Protein AF-A0A949AJD0-F1 (afdb_monomer_lite)

Sequence (128 aa):
EKSLKNEIAAFRAKRAHKKPEDYVKDESFRDYSLQDAINKAARKENLLEAEKDIDHIRWQVLEDLAVGHYFDIDFLYIYGLQLKIVERYSKIASSRGAEVFNIYKENAAVLAGDEDYGKEKKLLQRQN

Structure (mmCIF, N/CA/C/O backbone):
data_AF-A0A949AJD0-F1
#
_entry.id   AF-A0A949AJD0-F1
#
loop_
_atom_site.group_PDB
_atom_site.id
_atom_site.type_symbol
_atom_site.label_atom_id
_atom_site.label_alt_id
_atom_site.label_comp_id
_atom_site.label_asym_id
_atom_site.label_entity_id
_atom_site.label_seq_id
_atom_site.pdbx_PDB_ins_code
_atom_site.Cartn_x
_atom_site.Cartn_y
_atom_site.Cartn_z
_atom_site.occupancy
_atom_site.B_iso_or_equiv
_atom_site.auth_seq_id
_atom_site.auth_comp_id
_atom_site.auth_asym_id
_atom_site.auth_atom_id
_atom_site.pdbx_PDB_model_num
ATOM 1 N N . GLU A 1 1 ? 5.151 7.411 -7.416 1.00 58.12 1 GLU A N 1
ATOM 2 C CA . GLU A 1 1 ? 4.868 7.477 -5.954 1.00 58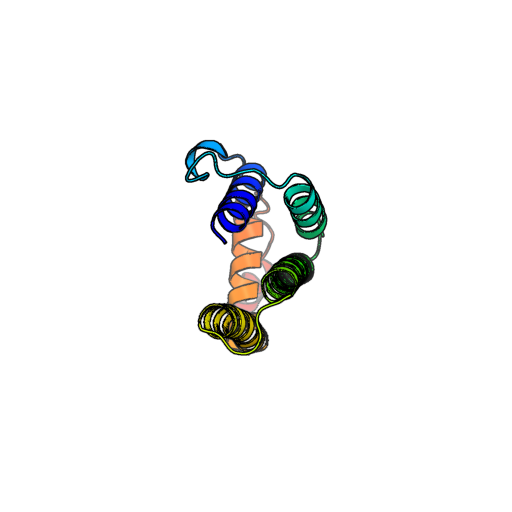.12 1 GLU A CA 1
ATOM 3 C C . GLU A 1 1 ? 4.112 8.739 -5.482 1.00 58.12 1 GL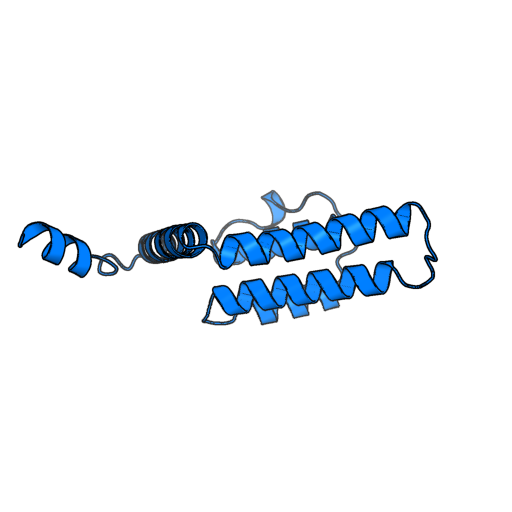U A C 1
ATOM 5 O O . GLU A 1 1 ? 3.231 8.615 -4.637 1.00 58.12 1 GLU A O 1
ATOM 10 N N . LYS A 1 2 ? 4.413 9.952 -5.985 1.00 65.00 2 LYS A N 1
ATOM 11 C CA . LYS A 1 2 ? 3.745 11.202 -5.541 1.00 65.00 2 LYS A CA 1
ATOM 12 C C . LYS A 1 2 ? 2.232 11.237 -5.821 1.00 65.00 2 LYS A C 1
ATOM 14 O O . LYS A 1 2 ? 1.476 11.567 -4.913 1.00 65.00 2 LYS A O 1
ATOM 19 N N . SER A 1 3 ? 1.805 10.811 -7.015 1.00 67.94 3 SER A N 1
ATOM 20 C CA . SER A 1 3 ? 0.383 10.753 -7.406 1.00 67.94 3 SER A CA 1
ATOM 21 C C . SER A 1 3 ? -0.446 9.898 -6.431 1.00 67.94 3 SER A C 1
ATOM 23 O O . SER A 1 3 ? -1.394 10.387 -5.827 1.00 67.94 3 SER A O 1
ATOM 25 N N . LEU A 1 4 ? 0.009 8.681 -6.107 1.00 66.06 4 LEU A N 1
ATOM 26 C CA . LEU A 1 4 ? -0.655 7.806 -5.131 1.00 66.06 4 LEU A CA 1
ATOM 27 C C . LEU A 1 4 ? -0.790 8.433 -3.730 1.00 66.06 4 LEU A C 1
ATOM 29 O O . LEU A 1 4 ? -1.818 8.288 -3.069 1.00 66.06 4 LEU A O 1
ATOM 33 N N . LYS A 1 5 ? 0.250 9.130 -3.253 1.00 74.06 5 LYS A N 1
ATOM 34 C CA . LYS A 1 5 ? 0.216 9.806 -1.944 1.00 74.06 5 LYS A CA 1
ATOM 35 C C . LYS A 1 5 ? -0.813 10.934 -1.926 1.00 74.06 5 LYS A C 1
ATOM 37 O O . LYS A 1 5 ? -1.542 11.056 -0.942 1.00 74.06 5 LYS A O 1
ATOM 42 N N . ASN A 1 6 ? -0.893 11.704 -3.008 1.00 78.19 6 ASN A N 1
ATOM 43 C CA . ASN A 1 6 ? -1.889 12.759 -3.167 1.00 78.19 6 ASN A CA 1
ATOM 44 C C . ASN A 1 6 ? -3.309 12.186 -3.195 1.00 78.19 6 ASN A C 1
ATOM 46 O O . ASN A 1 6 ? -4.189 12.739 -2.544 1.00 78.19 6 ASN A O 1
ATOM 50 N N . GLU A 1 7 ? -3.523 11.050 -3.861 1.00 73.06 7 GLU A N 1
ATOM 51 C CA . GLU A 1 7 ? -4.848 10.427 -3.926 1.00 73.06 7 GLU A CA 1
ATOM 52 C C . GLU A 1 7 ? -5.338 9.907 -2.579 1.00 73.06 7 GLU A C 1
ATOM 54 O O . GLU A 1 7 ? -6.469 10.171 -2.163 1.00 73.06 7 GLU A O 1
ATOM 59 N N . ILE A 1 8 ? -4.459 9.237 -1.835 1.00 76.25 8 ILE A N 1
ATOM 60 C CA . ILE A 1 8 ? -4.778 8.772 -0.483 1.00 76.25 8 ILE A CA 1
ATOM 61 C C . ILE A 1 8 ? -5.062 9.963 0.442 1.00 76.25 8 ILE A C 1
ATOM 63 O O . ILE A 1 8 ? -5.988 9.909 1.255 1.00 76.25 8 ILE A O 1
ATOM 67 N N . ALA A 1 9 ? -4.290 11.047 0.324 1.00 79.50 9 ALA A N 1
ATOM 68 C CA . ALA A 1 9 ? -4.506 12.262 1.102 1.00 79.50 9 ALA A CA 1
ATOM 69 C C . ALA A 1 9 ? -5.844 12.936 0.753 1.00 79.50 9 ALA A C 1
ATOM 71 O O . ALA A 1 9 ? -6.615 13.259 1.658 1.00 79.50 9 ALA A O 1
ATOM 72 N N . ALA A 1 10 ? -6.163 13.069 -0.537 1.00 77.00 10 ALA A N 1
ATOM 73 C CA . ALA A 1 10 ? -7.416 13.643 -1.015 1.00 77.00 10 ALA A CA 1
ATOM 74 C C . ALA A 1 10 ? -8.632 12.828 -0.554 1.00 77.00 10 ALA A C 1
ATOM 76 O O . ALA A 1 10 ? -9.624 13.400 -0.095 1.00 77.00 10 ALA A O 1
ATOM 77 N N . PHE A 1 11 ? -8.556 11.495 -0.612 1.00 73.94 11 PHE A N 1
ATOM 78 C CA . PHE A 1 11 ? -9.619 10.624 -0.115 1.00 73.94 11 PHE A CA 1
ATOM 79 C C . PHE A 1 11 ? -9.843 10.789 1.393 1.00 73.94 11 PHE A C 1
ATOM 81 O O . PHE A 1 11 ? -10.974 10.967 1.852 1.00 73.94 11 PHE A O 1
ATOM 88 N N . ARG A 1 12 ? -8.760 10.777 2.178 1.00 77.69 12 ARG A N 1
ATOM 89 C CA . ARG A 1 12 ? -8.829 10.944 3.637 1.00 77.69 12 ARG A CA 1
ATOM 90 C C . ARG A 1 12 ? -9.367 12.321 4.028 1.00 77.69 12 ARG A C 1
ATOM 92 O O . ARG A 1 12 ? -10.149 12.409 4.971 1.00 77.69 12 ARG A O 1
ATOM 99 N N . ALA A 1 13 ? -9.012 13.370 3.285 1.00 76.88 13 ALA A N 1
ATOM 100 C CA . ALA A 1 13 ? -9.553 14.712 3.478 1.00 76.88 13 ALA A CA 1
ATOM 101 C C . ALA A 1 13 ? -11.067 14.758 3.209 1.00 76.88 13 ALA A C 1
ATOM 103 O O . ALA A 1 13 ? -11.810 15.233 4.067 1.00 76.88 13 ALA A O 1
ATOM 104 N N . LYS A 1 14 ? -11.539 14.170 2.095 1.00 73.81 14 LYS A N 1
ATOM 105 C CA . LYS A 1 14 ? -12.979 14.063 1.783 1.00 73.81 14 LYS A CA 1
ATOM 106 C C . LYS A 1 14 ? -13.758 13.358 2.892 1.00 73.81 14 LYS A C 1
ATOM 108 O O . LYS A 1 14 ? -14.801 13.849 3.311 1.00 73.81 14 LYS A O 1
ATOM 113 N N . ARG A 1 15 ? -13.234 12.237 3.398 1.00 69.62 15 ARG A N 1
ATOM 114 C CA . ARG A 1 15 ? -13.852 11.469 4.492 1.00 69.62 15 ARG A CA 1
ATOM 115 C C . ARG A 1 15 ? -13.886 12.239 5.818 1.00 69.62 15 ARG A C 1
ATOM 117 O O . ARG A 1 15 ? -14.771 12.006 6.626 1.00 69.62 15 ARG A O 1
ATOM 124 N N . ALA A 1 16 ? -12.945 13.154 6.034 1.00 73.81 16 ALA A N 1
ATOM 125 C CA . ALA A 1 16 ? -12.878 13.998 7.224 1.00 73.81 16 ALA A CA 1
ATOM 126 C C . ALA A 1 16 ? -13.603 15.352 7.068 1.00 73.81 16 ALA A C 1
ATOM 128 O O . ALA A 1 16 ? -13.391 16.235 7.895 1.00 73.81 16 ALA A O 1
ATOM 129 N N . HIS A 1 17 ? -14.394 15.549 6.002 1.00 68.88 17 HIS A N 1
ATOM 130 C CA . HIS A 1 17 ? -15.018 16.834 5.643 1.00 68.88 17 HIS A CA 1
ATOM 131 C C . HIS A 1 17 ? -14.023 18.006 5.515 1.00 68.88 17 HIS A C 1
ATOM 133 O O . HIS A 1 17 ? -14.374 19.167 5.717 1.00 68.88 17 HIS A O 1
ATOM 139 N N . LYS A 1 18 ? -12.767 17.712 5.164 1.00 73.69 18 LYS A N 1
ATOM 140 C CA . LYS A 1 18 ? -11.715 18.705 4.916 1.00 73.69 18 LYS A CA 1
ATOM 141 C C . LYS A 1 18 ? -11.539 18.930 3.416 1.00 73.69 18 LYS A C 1
ATOM 143 O O . LYS A 1 18 ? -11.759 18.020 2.614 1.00 73.69 18 LYS A O 1
ATOM 148 N N . LYS A 1 19 ? -11.129 20.142 3.030 1.00 73.69 19 LYS A N 1
ATOM 149 C CA . LYS A 1 19 ? -10.904 20.505 1.625 1.00 73.69 19 LYS A CA 1
ATOM 150 C C . LYS A 1 19 ? -9.734 19.690 1.050 1.00 73.69 19 LYS A C 1
ATOM 152 O O . LYS A 1 19 ? -8.643 19.743 1.610 1.00 73.69 19 LYS A O 1
ATOM 157 N N . PRO A 1 20 ? -9.925 18.925 -0.040 1.00 64.25 20 PRO A N 1
ATOM 158 C CA . PRO A 1 20 ? -8.867 18.076 -0.603 1.00 64.25 20 PRO A CA 1
ATOM 159 C C . PRO A 1 20 ? -7.709 18.865 -1.223 1.00 64.25 20 PRO A C 1
ATOM 161 O O . PRO A 1 20 ? -6.582 18.379 -1.248 1.00 64.25 20 PRO A O 1
ATOM 164 N N . GLU A 1 21 ? -7.995 20.073 -1.704 1.00 66.56 21 GLU A N 1
ATOM 165 C CA . GLU A 1 21 ? -7.056 20.971 -2.388 1.00 66.56 21 GLU A CA 1
ATOM 166 C C . GLU A 1 21 ? -5.873 21.368 -1.495 1.00 66.56 21 GLU A C 1
ATOM 168 O O . GLU A 1 21 ? -4.748 21.454 -1.975 1.00 66.56 21 GLU A O 1
ATOM 173 N N . ASP A 1 22 ? -6.092 21.473 -0.181 1.00 68.56 22 ASP A N 1
ATOM 174 C CA . ASP A 1 22 ? -5.055 21.831 0.796 1.00 68.56 22 ASP A CA 1
ATOM 175 C C . ASP A 1 22 ? -3.999 20.721 0.993 1.00 68.56 22 ASP A C 1
ATOM 177 O O . ASP A 1 22 ? -2.943 20.949 1.586 1.00 68.56 22 ASP A O 1
ATOM 181 N N . TYR A 1 23 ? -4.277 19.498 0.520 1.00 65.69 23 TYR A N 1
ATOM 182 C CA . TYR A 1 23 ? -3.457 18.307 0.774 1.00 65.69 23 TYR A CA 1
ATOM 183 C C . TYR A 1 23 ? -2.881 17.658 -0.491 1.00 65.69 23 TYR A C 1
ATOM 185 O O . TYR A 1 23 ? -2.054 16.748 -0.382 1.00 65.69 23 TYR A O 1
ATOM 193 N N . VAL A 1 24 ? -3.281 18.112 -1.680 1.00 65.38 24 VAL A N 1
ATOM 194 C CA . VAL A 1 24 ? -2.727 17.644 -2.955 1.00 65.38 24 VAL A CA 1
ATOM 195 C C . VAL A 1 24 ? -1.490 18.477 -3.282 1.00 65.38 24 VAL A C 1
ATOM 197 O O . VAL A 1 24 ? -1.581 19.669 -3.556 1.00 65.38 24 VAL A O 1
ATOM 200 N N . LYS A 1 25 ? -0.308 17.853 -3.252 1.00 59.47 25 LYS A N 1
ATOM 201 C CA . LYS A 1 25 ? 0.934 18.501 -3.687 1.00 59.47 25 LYS A CA 1
ATOM 202 C C . LYS A 1 25 ? 1.123 18.262 -5.185 1.00 59.47 25 LYS A C 1
ATOM 204 O O . LYS A 1 25 ? 1.690 17.230 -5.541 1.00 59.47 25 LYS A O 1
ATOM 209 N N . ASP A 1 26 ? 0.699 19.227 -6.003 1.00 53.75 26 ASP A N 1
ATOM 210 C CA . ASP A 1 26 ? 0.999 19.373 -7.445 1.00 53.75 26 ASP A CA 1
ATOM 211 C C . ASP A 1 26 ? 0.028 18.690 -8.441 1.00 53.75 26 ASP A C 1
ATOM 213 O O . ASP A 1 26 ? -0.545 17.637 -8.145 1.00 53.75 26 ASP A O 1
ATOM 217 N N . GLU A 1 27 ? -0.122 19.277 -9.641 1.00 52.03 27 GLU A N 1
ATOM 218 C CA . GLU A 1 27 ? -0.959 18.818 -10.779 1.00 52.03 27 GLU A CA 1
ATOM 219 C C . GLU A 1 27 ? -0.370 17.575 -11.481 1.00 52.03 27 GLU A C 1
ATOM 221 O O . GLU A 1 27 ? -0.373 17.441 -12.705 1.00 52.03 27 GLU A O 1
ATOM 226 N N . SER A 1 28 ? 0.181 16.623 -10.725 1.00 53.16 28 SER A N 1
ATOM 227 C CA . SER A 1 28 ? 0.662 15.387 -11.338 1.00 53.16 28 SER A CA 1
ATOM 228 C C . SER A 1 28 ? -0.528 14.597 -11.883 1.00 53.16 28 SER A C 1
ATOM 230 O O . SER A 1 28 ? -1.508 14.417 -11.158 1.00 53.16 28 SER A O 1
ATOM 232 N N . PHE A 1 29 ? -0.399 14.100 -13.116 1.00 49.62 29 PHE A N 1
ATOM 233 C CA . PHE A 1 29 ? -1.309 13.173 -13.794 1.00 49.62 29 PHE A CA 1
ATOM 234 C C . PHE A 1 29 ? -2.096 12.298 -12.801 1.00 49.62 29 PHE A C 1
ATOM 236 O O . PHE A 1 29 ? -1.536 11.434 -12.111 1.00 49.62 29 PHE A O 1
ATOM 243 N N . ARG A 1 30 ? -3.397 12.589 -12.683 1.00 55.62 30 ARG A N 1
ATOM 244 C CA . ARG A 1 30 ? -4.324 11.794 -11.883 1.00 55.62 30 ARG A CA 1
ATOM 245 C C . ARG A 1 30 ? -4.664 10.542 -12.663 1.00 55.62 30 ARG A C 1
ATOM 247 O O . ARG A 1 30 ? -5.374 10.602 -13.663 1.00 55.62 30 ARG A O 1
ATOM 254 N N . ASP A 1 31 ? -4.160 9.416 -12.188 1.00 68.19 31 ASP A N 1
ATOM 255 C CA . ASP A 1 31 ? -4.611 8.127 -12.677 1.00 68.19 31 ASP A CA 1
ATOM 256 C C . ASP A 1 31 ? -6.013 7.853 -12.107 1.00 68.19 31 ASP A C 1
ATOM 258 O O . ASP A 1 31 ? -6.184 7.486 -10.942 1.00 68.19 31 ASP A O 1
ATOM 262 N N . TYR A 1 32 ? -7.033 8.091 -12.933 1.00 68.44 32 TYR A N 1
ATOM 263 C CA . TYR A 1 32 ? -8.435 7.887 -12.571 1.00 68.44 32 TYR A CA 1
ATOM 264 C C . TYR A 1 32 ? -8.761 6.419 -12.247 1.00 68.44 32 TYR A C 1
ATOM 266 O O . TYR A 1 32 ? -9.657 6.162 -11.442 1.00 68.44 32 TYR A O 1
ATOM 274 N N . SER A 1 33 ? -8.027 5.458 -12.819 1.00 73.00 33 SER A N 1
ATOM 275 C CA . SER A 1 33 ? -8.193 4.031 -12.511 1.00 73.00 33 SER A CA 1
ATOM 276 C C . SER A 1 33 ? -7.708 3.733 -11.092 1.00 73.00 33 SER A C 1
ATOM 278 O O . SER A 1 33 ? -8.411 3.120 -10.283 1.00 73.00 33 SER A O 1
ATOM 280 N N . LEU A 1 34 ? -6.539 4.275 -10.745 1.00 74.62 34 LEU A N 1
ATOM 281 C CA . LEU A 1 34 ? -5.965 4.165 -9.408 1.00 74.62 34 LEU A CA 1
ATOM 282 C C . LEU A 1 34 ? -6.848 4.844 -8.348 1.00 74.62 34 LEU A C 1
ATOM 284 O O . LEU A 1 34 ? -7.041 4.304 -7.258 1.00 74.62 34 LEU A O 1
ATOM 288 N N . GLN A 1 35 ? -7.432 6.001 -8.675 1.00 73.00 35 GLN A N 1
ATOM 289 C CA . GLN A 1 35 ? -8.408 6.674 -7.815 1.00 73.00 35 GLN A CA 1
ATOM 290 C C . GLN A 1 35 ? -9.612 5.793 -7.499 1.00 73.00 35 GLN A C 1
ATOM 292 O O . GLN A 1 35 ? -10.002 5.680 -6.337 1.00 73.00 35 GLN A O 1
ATOM 297 N N . ASP A 1 36 ? -10.222 5.190 -8.517 1.00 77.94 36 ASP A N 1
ATOM 298 C CA . ASP A 1 36 ? -11.404 4.350 -8.337 1.00 77.94 36 ASP A CA 1
ATOM 299 C C . ASP A 1 36 ? -11.085 3.105 -7.494 1.00 77.94 36 ASP A C 1
ATOM 301 O O . ASP A 1 36 ? -11.824 2.780 -6.562 1.00 77.94 36 ASP A O 1
ATOM 305 N N . ALA A 1 37 ? -9.930 2.474 -7.726 1.00 79.06 37 ALA A N 1
ATOM 306 C CA . ALA A 1 37 ? -9.459 1.347 -6.924 1.00 79.06 37 ALA A CA 1
ATOM 307 C C . ALA A 1 37 ? -9.282 1.716 -5.437 1.00 79.06 37 ALA A C 1
ATOM 309 O O . ALA A 1 37 ? -9.772 1.006 -4.556 1.00 79.06 37 ALA A O 1
ATOM 310 N N . ILE A 1 38 ? -8.662 2.865 -5.144 1.00 79.31 38 ILE A N 1
ATOM 311 C CA . ILE A 1 38 ? -8.482 3.358 -3.767 1.00 79.31 38 ILE A CA 1
ATOM 312 C C . ILE A 1 38 ? -9.826 3.716 -3.133 1.00 79.31 38 ILE A C 1
ATOM 314 O O . ILE A 1 38 ? -10.075 3.364 -1.980 1.00 79.31 38 ILE A O 1
ATOM 318 N N . ASN A 1 39 ? -10.708 4.388 -3.875 1.00 78.69 39 ASN A N 1
ATOM 319 C CA . ASN A 1 39 ? -12.040 4.752 -3.398 1.00 78.69 39 ASN A CA 1
ATOM 320 C C . ASN A 1 39 ? -12.860 3.512 -3.020 1.00 78.69 39 ASN A C 1
ATOM 322 O O . ASN A 1 39 ? -13.560 3.536 -2.009 1.00 78.69 39 ASN A O 1
ATOM 326 N N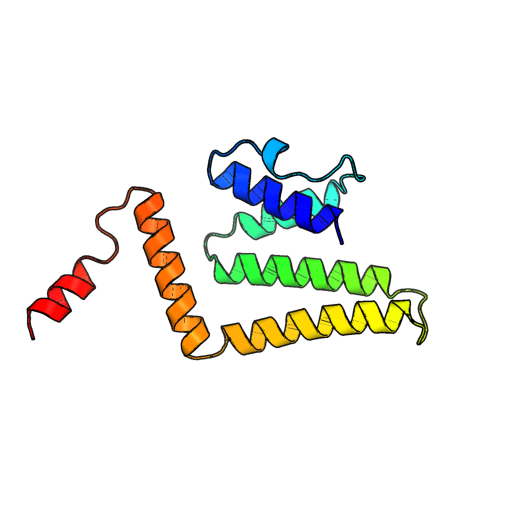 . LYS A 1 40 ? -12.776 2.434 -3.807 1.00 82.06 40 LYS A N 1
ATOM 327 C CA . LYS A 1 40 ? -13.449 1.160 -3.516 1.00 82.06 40 LYS A CA 1
ATOM 328 C C . LYS A 1 40 ? -12.866 0.484 -2.280 1.00 82.06 40 LYS A C 1
ATOM 330 O O . LYS A 1 40 ? -13.622 0.154 -1.369 1.00 82.06 40 LYS A O 1
ATOM 335 N N . ALA A 1 41 ? -11.543 0.345 -2.216 1.00 79.12 41 ALA A N 1
ATOM 336 C CA . ALA A 1 41 ? -10.848 -0.240 -1.070 1.00 79.12 41 ALA A CA 1
ATOM 337 C C . ALA A 1 41 ? -11.189 0.496 0.236 1.00 79.12 41 ALA A C 1
ATOM 339 O O . ALA A 1 41 ? -11.505 -0.109 1.259 1.00 79.12 41 ALA A O 1
ATOM 340 N N . ALA A 1 42 ? -11.200 1.827 0.191 1.00 75.19 42 ALA A N 1
ATOM 341 C CA . ALA A 1 42 ? -11.364 2.661 1.370 1.00 75.19 42 ALA A CA 1
ATOM 342 C C . ALA A 1 42 ? -12.826 2.861 1.827 1.00 75.19 42 ALA A C 1
ATOM 344 O O . ALA A 1 42 ? -13.059 3.462 2.881 1.00 75.19 42 ALA A O 1
ATOM 345 N N . ARG A 1 43 ? -13.802 2.352 1.060 1.00 77.12 43 ARG A N 1
ATOM 346 C CA . ARG A 1 43 ? -15.228 2.281 1.434 1.00 77.12 43 ARG A CA 1
ATOM 347 C C . ARG A 1 43 ? -15.592 1.017 2.219 1.00 77.12 43 ARG A C 1
ATOM 349 O O . ARG A 1 43 ? -16.723 0.931 2.687 1.00 77.12 43 ARG A O 1
ATOM 356 N N . LYS A 1 44 ? -14.677 0.053 2.374 1.00 78.88 44 LYS A N 1
ATOM 357 C CA . LYS A 1 44 ? -14.920 -1.138 3.199 1.00 78.88 44 LYS A CA 1
ATOM 358 C C . LYS A 1 44 ? -15.164 -0.753 4.664 1.00 78.88 44 LYS A C 1
ATOM 360 O O . LYS A 1 44 ? -14.477 0.111 5.209 1.00 78.88 44 LYS A O 1
ATOM 365 N N . GLU A 1 45 ? -16.121 -1.428 5.301 1.00 73.75 45 GLU A N 1
ATOM 366 C CA . GLU A 1 45 ? -16.484 -1.202 6.710 1.00 73.75 45 GLU A CA 1
ATOM 367 C C . GLU A 1 45 ? -15.352 -1.600 7.664 1.00 73.75 45 GLU A C 1
ATOM 369 O O . GLU A 1 45 ? -15.083 -0.921 8.657 1.00 73.75 45 GLU A O 1
ATOM 374 N N . ASN A 1 46 ? -14.632 -2.674 7.333 1.00 78.81 46 ASN A N 1
ATOM 375 C CA . ASN A 1 46 ? -13.466 -3.097 8.088 1.00 78.81 46 ASN A CA 1
ATOM 376 C C . ASN A 1 46 ? -12.234 -2.267 7.689 1.00 78.81 46 ASN A C 1
ATOM 378 O O . ASN A 1 46 ? -11.643 -2.464 6.625 1.00 78.81 46 ASN A O 1
ATOM 382 N N . LEU A 1 47 ? -11.808 -1.365 8.580 1.00 76.88 47 LEU A N 1
ATOM 383 C CA . LEU A 1 47 ? -10.641 -0.497 8.372 1.00 76.88 47 LEU A CA 1
ATOM 384 C C . LEU A 1 47 ? -9.352 -1.283 8.101 1.00 76.88 47 LEU A C 1
ATOM 386 O O . LEU A 1 47 ? -8.512 -0.829 7.326 1.00 76.88 47 LEU A O 1
ATOM 390 N N . LEU A 1 48 ? -9.178 -2.443 8.740 1.00 80.44 48 LEU A N 1
ATOM 391 C CA . LEU A 1 48 ? -7.977 -3.250 8.550 1.00 80.44 48 LEU A CA 1
ATOM 392 C C . LEU A 1 48 ? -7.944 -3.861 7.146 1.00 80.44 48 LEU A C 1
ATOM 394 O O . LEU A 1 48 ? -6.891 -3.895 6.518 1.00 80.44 48 LEU A O 1
ATOM 398 N N . GLU A 1 49 ? -9.089 -4.318 6.644 1.00 82.00 49 GLU A N 1
ATOM 399 C CA . GLU A 1 49 ? -9.205 -4.838 5.278 1.00 82.00 49 GLU A CA 1
ATOM 400 C C . GLU A 1 49 ? -9.033 -3.733 4.238 1.00 82.00 49 GLU A C 1
ATOM 402 O O . GLU A 1 49 ? -8.323 -3.936 3.259 1.00 82.00 49 GLU A O 1
ATOM 407 N N . ALA A 1 50 ? -9.597 -2.546 4.480 1.00 82.56 50 ALA A N 1
ATOM 408 C CA . ALA A 1 50 ? -9.386 -1.382 3.622 1.00 82.56 50 ALA A CA 1
ATOM 409 C C . ALA A 1 50 ? -7.893 -1.031 3.483 1.00 82.56 50 ALA A C 1
ATOM 411 O O . ALA A 1 50 ? -7.400 -0.772 2.387 1.00 82.56 50 ALA A O 1
ATOM 412 N N . GLU A 1 51 ? -7.147 -1.044 4.590 1.00 83.38 51 GLU A N 1
ATOM 413 C CA . GLU A 1 51 ? -5.707 -0.765 4.579 1.00 83.38 51 GLU A CA 1
ATOM 414 C C . GLU A 1 51 ? -4.891 -1.879 3.904 1.00 83.38 51 GLU A C 1
ATOM 416 O O . GLU A 1 51 ? -3.899 -1.575 3.239 1.00 83.38 51 GLU A O 1
ATOM 421 N N . LYS A 1 52 ? -5.312 -3.148 4.022 1.00 86.69 52 LYS A N 1
ATOM 422 C CA . LYS A 1 52 ? -4.694 -4.271 3.296 1.00 86.69 52 LYS A CA 1
ATOM 423 C C . LYS A 1 52 ? -4.896 -4.156 1.788 1.00 86.69 52 LYS A C 1
ATOM 425 O O . LYS A 1 52 ? -3.944 -4.347 1.037 1.00 86.69 52 LYS A O 1
ATOM 430 N N . ASP A 1 53 ? -6.099 -3.796 1.348 1.00 87.25 53 ASP A N 1
ATOM 431 C CA . ASP A 1 53 ? -6.395 -3.580 -0.070 1.00 87.25 53 ASP A CA 1
ATOM 432 C C . ASP A 1 53 ? -5.556 -2.437 -0.655 1.00 87.25 53 ASP A C 1
ATOM 434 O O . ASP A 1 53 ? -5.012 -2.557 -1.749 1.00 87.25 53 ASP A O 1
ATOM 438 N N . ILE A 1 54 ? -5.402 -1.331 0.082 1.00 87.06 54 ILE A N 1
ATOM 439 C CA . ILE A 1 54 ? -4.550 -0.213 -0.347 1.00 87.06 54 ILE A CA 1
ATOM 440 C C . ILE A 1 54 ? -3.086 -0.658 -0.479 1.00 87.06 54 ILE A C 1
ATOM 442 O O . ILE A 1 54 ? -2.397 -0.242 -1.413 1.00 87.06 54 ILE A O 1
ATOM 446 N N . ASP A 1 55 ? -2.595 -1.500 0.431 1.00 90.12 55 ASP A N 1
ATOM 447 C CA . ASP A 1 55 ? -1.253 -2.079 0.321 1.00 90.12 55 ASP A CA 1
ATOM 448 C C . ASP A 1 55 ? -1.124 -3.050 -0.856 1.00 90.12 55 ASP A C 1
ATOM 450 O O . ASP A 1 55 ? -0.075 -3.084 -1.496 1.00 90.12 55 ASP A O 1
ATOM 454 N N . HIS A 1 56 ? -2.183 -3.787 -1.187 1.00 90.06 56 HIS A N 1
ATOM 455 C CA . HIS A 1 56 ? -2.205 -4.630 -2.376 1.00 90.06 56 HIS A CA 1
ATOM 456 C C . HIS A 1 56 ? -2.118 -3.796 -3.661 1.00 90.06 56 HIS A C 1
ATOM 458 O O . HIS A 1 56 ? -1.290 -4.083 -4.521 1.00 90.06 56 HIS A O 1
ATOM 464 N N . ILE A 1 57 ? -2.884 -2.704 -3.750 1.00 90.38 57 ILE A N 1
ATOM 465 C CA . ILE A 1 57 ? -2.811 -1.752 -4.869 1.00 90.38 57 ILE A CA 1
ATOM 466 C C . ILE A 1 57 ? -1.397 -1.161 -4.981 1.00 90.38 57 ILE A C 1
ATOM 468 O O . ILE A 1 57 ? -0.837 -1.079 -6.072 1.00 90.38 57 ILE A O 1
ATOM 472 N N . ARG A 1 58 ? -0.779 -0.776 -3.854 1.00 90.00 58 ARG A N 1
ATOM 473 C CA . ARG A 1 58 ? 0.622 -0.315 -3.829 1.00 90.00 58 ARG A CA 1
ATOM 474 C C . ARG A 1 58 ? 1.572 -1.359 -4.395 1.00 90.00 58 ARG A C 1
ATOM 476 O O . ARG A 1 58 ? 2.459 -0.994 -5.157 1.00 90.00 58 ARG A O 1
ATOM 483 N N . TRP A 1 59 ? 1.400 -2.618 -4.004 1.00 93.56 59 TRP A N 1
ATOM 484 C CA . TRP A 1 59 ? 2.230 -3.709 -4.493 1.00 93.56 59 TRP A CA 1
ATOM 485 C C . TRP A 1 59 ? 2.102 -3.871 -6.006 1.00 93.56 59 TRP A C 1
ATOM 487 O O . TRP A 1 59 ? 3.117 -3.915 -6.685 1.00 93.56 59 TRP A O 1
ATOM 497 N N . GLN A 1 60 ? 0.878 -3.877 -6.540 1.00 92.56 60 GLN A N 1
ATOM 498 C CA . GLN A 1 60 ? 0.633 -3.983 -7.983 1.00 92.56 60 GLN A CA 1
ATOM 499 C C . GLN A 1 60 ? 1.310 -2.854 -8.764 1.00 92.56 60 GLN A C 1
ATOM 501 O O . GLN A 1 60 ? 2.027 -3.118 -9.718 1.00 92.56 60 GLN A O 1
ATOM 506 N N . VAL A 1 61 ? 1.185 -1.609 -8.294 1.00 90.56 61 VAL A N 1
ATOM 507 C CA . VAL A 1 61 ? 1.865 -0.464 -8.921 1.00 90.56 61 VAL A CA 1
ATOM 508 C C . VAL A 1 61 ? 3.389 -0.633 -8.906 1.00 90.56 61 VAL A C 1
ATOM 510 O O . VAL A 1 61 ? 4.060 -0.209 -9.840 1.00 90.56 61 VAL A O 1
ATOM 513 N N . LEU A 1 62 ? 3.956 -1.220 -7.850 1.00 92.06 62 LEU A N 1
ATOM 514 C CA . LEU A 1 62 ? 5.395 -1.488 -7.775 1.00 92.06 62 LEU A CA 1
ATOM 515 C C . LEU A 1 62 ? 5.822 -2.613 -8.726 1.00 92.06 62 LEU A C 1
ATOM 517 O O . LEU A 1 62 ? 6.862 -2.478 -9.357 1.00 92.06 62 LEU A O 1
ATOM 521 N N . GLU A 1 63 ? 5.026 -3.675 -8.855 1.00 92.25 63 GLU A N 1
ATOM 522 C CA . GLU A 1 63 ? 5.266 -4.750 -9.829 1.00 92.25 63 GLU A CA 1
ATOM 523 C C . GLU A 1 63 ? 5.230 -4.213 -11.261 1.00 92.25 63 GLU A C 1
ATOM 525 O O . GLU A 1 63 ? 6.159 -4.463 -12.024 1.00 92.25 63 GLU A O 1
ATOM 530 N N . ASP A 1 64 ? 4.225 -3.401 -11.599 1.00 91.12 64 ASP A N 1
ATOM 531 C CA . ASP A 1 64 ? 4.107 -2.771 -12.918 1.00 91.12 64 ASP A CA 1
ATOM 532 C C . ASP A 1 64 ? 5.314 -1.872 -13.221 1.00 91.12 64 ASP A C 1
ATOM 534 O O . ASP A 1 64 ? 5.824 -1.862 -14.340 1.00 91.12 64 ASP A O 1
ATOM 538 N N . LEU A 1 65 ? 5.810 -1.146 -12.212 1.00 90.75 65 LEU A N 1
ATOM 539 C CA . LEU A 1 65 ? 7.023 -0.334 -12.325 1.00 90.75 65 LEU A CA 1
ATOM 540 C C . LEU A 1 65 ? 8.302 -1.169 -12.415 1.00 90.75 65 LEU A C 1
ATOM 542 O O . LEU A 1 65 ? 9.296 -0.656 -12.910 1.00 90.75 65 LEU A O 1
ATOM 546 N N . ALA A 1 66 ? 8.310 -2.411 -11.930 1.00 90.56 66 ALA A N 1
ATOM 547 C CA . ALA A 1 66 ? 9.468 -3.298 -12.018 1.00 90.56 66 ALA A CA 1
ATOM 548 C C . ALA A 1 66 ? 9.572 -3.991 -13.385 1.00 90.56 66 ALA A C 1
ATOM 550 O O . ALA A 1 66 ? 10.629 -4.529 -13.723 1.00 90.56 66 ALA A O 1
ATOM 551 N N . VAL A 1 67 ? 8.499 -3.992 -14.187 1.00 91.88 67 VAL A N 1
ATOM 552 C CA . VAL A 1 67 ? 8.497 -4.620 -15.513 1.00 91.88 67 VAL A CA 1
ATOM 553 C C . VAL A 1 67 ? 9.577 -3.993 -16.396 1.00 91.88 67 VAL A C 1
ATOM 555 O O . VAL A 1 67 ? 9.595 -2.791 -16.636 1.00 91.88 67 VAL A O 1
ATOM 558 N N . GLY A 1 68 ? 10.473 -4.832 -16.921 1.00 89.81 68 GLY A N 1
ATOM 559 C CA . GLY A 1 68 ? 11.571 -4.403 -17.793 1.00 89.81 68 GLY A CA 1
ATOM 560 C C . GLY A 1 68 ? 12.861 -4.016 -17.061 1.00 89.81 68 GLY A C 1
ATOM 561 O O . GLY A 1 68 ? 13.888 -3.868 -17.721 1.00 89.81 68 GLY A O 1
ATOM 562 N N . HIS A 1 69 ? 12.844 -3.941 -15.728 1.00 89.56 69 HIS A N 1
ATOM 563 C CA . HIS A 1 69 ? 14.020 -3.669 -14.904 1.00 89.56 69 HIS A CA 1
ATOM 564 C C . HIS A 1 69 ? 14.651 -4.976 -14.402 1.00 89.56 69 HIS A C 1
ATOM 566 O O . HIS A 1 69 ? 14.136 -5.639 -13.502 1.00 89.56 69 HIS A O 1
ATOM 572 N N . TYR A 1 70 ? 15.791 -5.361 -14.981 1.00 83.00 70 TYR A N 1
ATOM 573 C CA . TYR A 1 70 ? 16.536 -6.564 -14.597 1.00 83.00 70 TYR A CA 1
ATOM 574 C C . TYR A 1 70 ? 17.777 -6.182 -13.780 1.00 83.00 70 TYR A C 1
ATOM 576 O O . TYR A 1 70 ? 18.857 -5.989 -14.330 1.00 83.00 70 TYR A O 1
ATOM 584 N N . PHE A 1 71 ? 17.606 -6.097 -12.456 1.00 83.25 71 PHE A N 1
ATOM 585 C CA . PHE A 1 71 ? 18.664 -5.820 -11.471 1.00 83.25 71 PHE A CA 1
ATOM 586 C C . PHE A 1 71 ? 19.455 -4.523 -11.724 1.00 83.25 71 PHE A C 1
ATOM 588 O O . PHE A 1 71 ? 20.686 -4.504 -11.771 1.00 83.25 71 PHE A O 1
ATOM 595 N N . ASP A 1 72 ? 18.730 -3.419 -11.863 1.00 92.25 72 ASP A N 1
ATOM 596 C CA . ASP A 1 72 ? 19.272 -2.065 -11.916 1.00 92.25 72 ASP A CA 1
ATOM 597 C C . ASP A 1 72 ? 18.945 -1.273 -10.635 1.00 92.25 72 ASP A C 1
ATOM 599 O O . ASP A 1 72 ? 18.395 -1.787 -9.657 1.00 92.25 72 ASP A O 1
ATOM 603 N N . ILE A 1 73 ? 19.343 -0.001 -10.612 1.00 92.62 73 ILE A N 1
ATOM 604 C CA . ILE A 1 73 ? 19.120 0.880 -9.461 1.00 92.62 73 ILE A CA 1
ATOM 605 C C . ILE A 1 73 ? 17.616 1.078 -9.201 1.00 92.62 73 ILE A C 1
ATOM 607 O O . ILE A 1 73 ? 17.199 1.113 -8.041 1.00 92.62 73 ILE A O 1
ATOM 611 N N . ASP A 1 74 ? 16.799 1.158 -10.252 1.00 91.38 74 ASP A N 1
ATOM 612 C CA . ASP A 1 74 ? 15.347 1.312 -10.132 1.00 91.38 74 ASP A CA 1
ATOM 613 C C . ASP A 1 74 ? 14.708 0.063 -9.514 1.00 91.38 74 ASP A C 1
ATOM 615 O O . ASP A 1 74 ? 13.919 0.178 -8.571 1.00 91.38 74 ASP A O 1
ATOM 619 N N . PHE A 1 75 ? 15.139 -1.130 -9.930 1.00 92.94 75 PHE A N 1
ATOM 620 C CA . PHE A 1 75 ? 14.757 -2.395 -9.309 1.00 92.94 75 PHE A CA 1
ATOM 621 C C . PHE A 1 75 ? 15.098 -2.419 -7.813 1.00 92.94 75 PHE A C 1
ATOM 623 O O . PHE A 1 75 ? 14.263 -2.808 -6.995 1.00 92.94 75 PHE A O 1
ATOM 630 N N . LEU A 1 76 ? 16.290 -1.952 -7.418 1.00 94.00 76 LEU A N 1
ATOM 631 C CA . LEU A 1 76 ? 16.674 -1.875 -6.002 1.00 94.00 76 LEU A CA 1
ATOM 632 C C . LEU A 1 76 ? 15.776 -0.915 -5.207 1.00 94.00 76 LEU A C 1
ATOM 634 O O . LEU A 1 76 ? 15.398 -1.229 -4.074 1.00 94.00 76 LEU A O 1
ATOM 638 N N . TYR A 1 77 ? 15.403 0.233 -5.780 1.00 94.12 77 TYR A N 1
ATOM 639 C CA . TYR A 1 77 ? 14.467 1.158 -5.137 1.00 94.12 77 TYR A CA 1
ATOM 640 C C . TYR A 1 77 ? 13.073 0.549 -4.984 1.00 94.12 77 TYR A C 1
ATOM 642 O O . TYR A 1 77 ? 12.486 0.636 -3.901 1.00 94.12 77 TYR A O 1
ATOM 650 N N . ILE A 1 78 ? 12.555 -0.086 -6.034 1.00 93.88 78 ILE A N 1
ATOM 651 C CA . ILE A 1 78 ? 11.244 -0.741 -6.021 1.00 93.88 78 ILE A CA 1
ATOM 652 C C . ILE A 1 78 ? 11.222 -1.861 -4.980 1.00 93.88 78 ILE A C 1
ATOM 654 O O . ILE A 1 78 ? 10.333 -1.892 -4.125 1.00 93.88 78 ILE A O 1
ATOM 658 N N . TYR A 1 79 ? 12.249 -2.708 -4.969 1.00 94.25 79 TYR A N 1
ATOM 659 C CA . TYR A 1 79 ? 12.400 -3.773 -3.985 1.00 94.25 79 TYR A CA 1
ATOM 660 C C . TYR A 1 79 ? 12.481 -3.226 -2.550 1.00 94.25 79 TYR A C 1
ATOM 662 O O . TYR A 1 79 ? 11.829 -3.734 -1.636 1.00 94.25 79 TYR A O 1
ATOM 670 N N . GLY A 1 80 ? 13.200 -2.119 -2.337 1.00 95.12 80 GLY A N 1
ATOM 671 C CA . GLY A 1 80 ? 13.226 -1.424 -1.049 1.00 95.12 80 GLY A CA 1
ATOM 672 C C . GLY A 1 80 ? 11.843 -0.934 -0.600 1.00 95.12 80 GLY A C 1
ATOM 673 O O . GLY A 1 80 ? 11.501 -1.021 0.582 1.00 95.12 80 GLY A O 1
ATOM 674 N N . LEU A 1 81 ? 11.009 -0.450 -1.524 1.00 94.44 81 LEU A N 1
ATOM 675 C CA . LEU A 1 81 ? 9.628 -0.059 -1.225 1.00 94.44 81 LEU A CA 1
ATOM 676 C C . LEU A 1 81 ? 8.747 -1.270 -0.888 1.00 94.44 81 LEU A C 1
ATOM 678 O O . LEU A 1 81 ? 7.968 -1.194 0.065 1.00 94.44 81 LEU A O 1
ATOM 682 N N . GLN A 1 82 ? 8.904 -2.387 -1.600 1.00 94.50 82 GLN A N 1
ATOM 683 C CA . GLN A 1 82 ? 8.217 -3.647 -1.299 1.00 94.50 82 GLN A CA 1
ATOM 684 C C . GLN A 1 82 ? 8.564 -4.156 0.107 1.00 94.50 82 GLN A C 1
ATOM 686 O O . GLN A 1 82 ? 7.666 -4.481 0.888 1.00 94.50 82 GLN A O 1
ATOM 691 N N . LEU A 1 83 ? 9.844 -4.125 0.490 1.00 95.81 83 LEU A N 1
ATOM 692 C CA . LEU A 1 83 ? 10.283 -4.492 1.840 1.00 95.81 83 LEU A CA 1
ATOM 693 C C . LEU A 1 83 ? 9.617 -3.636 2.920 1.00 95.81 83 LEU A C 1
ATOM 695 O O . LEU A 1 83 ? 9.156 -4.165 3.929 1.00 95.81 83 LEU A O 1
ATOM 699 N N . LYS A 1 84 ? 9.481 -2.324 2.701 1.00 93.50 84 LYS A N 1
ATOM 700 C CA . LYS A 1 84 ? 8.795 -1.434 3.655 1.00 93.50 84 LYS A CA 1
ATOM 701 C C . LYS A 1 84 ? 7.320 -1.786 3.837 1.00 93.50 84 LYS A C 1
ATOM 703 O O . LYS A 1 84 ? 6.791 -1.603 4.936 1.00 93.50 84 LYS A O 1
ATOM 708 N N . ILE A 1 85 ? 6.653 -2.278 2.790 1.00 91.75 85 ILE A N 1
ATOM 709 C CA . ILE A 1 85 ? 5.284 -2.796 2.903 1.00 91.75 85 ILE A CA 1
ATOM 710 C C . ILE A 1 85 ? 5.298 -4.035 3.805 1.00 91.75 85 ILE A C 1
ATOM 712 O O . ILE A 1 85 ? 4.572 -4.066 4.795 1.00 91.75 85 ILE A O 1
ATOM 716 N N . VAL A 1 86 ? 6.180 -5.006 3.562 1.00 92.81 86 VAL A N 1
ATOM 717 C CA . VAL A 1 86 ? 6.285 -6.224 4.391 1.00 92.81 86 VAL A CA 1
ATOM 718 C C . VAL A 1 86 ? 6.618 -5.904 5.857 1.00 92.81 86 VAL A C 1
ATOM 720 O O . VAL A 1 86 ? 5.982 -6.429 6.774 1.00 92.81 86 VAL A O 1
ATOM 723 N N . GLU A 1 87 ? 7.549 -4.985 6.114 1.00 91.06 87 GLU A N 1
ATOM 724 C CA . GLU A 1 87 ? 7.868 -4.521 7.470 1.00 91.06 87 GLU A CA 1
ATOM 725 C C . GLU A 1 87 ? 6.656 -3.909 8.180 1.00 91.06 87 GLU A C 1
ATOM 727 O O . GLU A 1 87 ? 6.475 -4.089 9.389 1.00 91.06 87 GLU A O 1
ATOM 732 N N . ARG A 1 88 ? 5.805 -3.181 7.446 1.00 88.00 88 ARG A N 1
ATOM 733 C CA . ARG A 1 88 ? 4.557 -2.641 7.994 1.00 88.00 88 ARG A CA 1
ATOM 734 C C . ARG A 1 88 ? 3.636 -3.769 8.454 1.00 88.00 88 ARG A C 1
ATOM 736 O O . ARG A 1 88 ? 3.102 -3.672 9.557 1.00 88.00 88 ARG A O 1
ATOM 743 N N . TYR A 1 89 ? 3.482 -4.834 7.666 1.00 87.88 89 TYR A N 1
ATOM 744 C CA . TYR A 1 89 ? 2.675 -5.996 8.055 1.00 87.88 89 TYR A CA 1
ATOM 745 C C . TYR A 1 89 ? 3.205 -6.663 9.327 1.00 87.88 89 TYR A C 1
ATOM 747 O O . TYR A 1 89 ? 2.418 -6.968 10.223 1.00 87.88 89 TYR A O 1
ATOM 755 N N . SER A 1 90 ? 4.527 -6.799 9.456 1.00 86.62 90 SER A N 1
ATOM 756 C CA . SER A 1 90 ? 5.159 -7.311 10.680 1.00 86.62 90 SER A CA 1
ATOM 757 C C . SER A 1 90 ? 4.819 -6.451 11.908 1.00 86.62 90 SER A C 1
ATOM 759 O O . SER A 1 90 ? 4.430 -6.966 12.958 1.00 86.62 90 SER A O 1
ATOM 761 N N . LYS A 1 91 ? 4.851 -5.118 11.768 1.00 83.50 91 LYS A N 1
ATOM 762 C CA . LYS A 1 91 ? 4.467 -4.189 12.847 1.00 83.50 91 LYS A CA 1
ATOM 763 C C . LYS A 1 91 ? 2.983 -4.276 13.198 1.00 83.50 91 LYS A C 1
ATOM 765 O O . LYS A 1 91 ? 2.649 -4.243 14.381 1.00 83.50 91 LYS A O 1
ATOM 770 N N . ILE A 1 92 ? 2.103 -4.401 12.205 1.00 81.38 92 ILE A N 1
ATOM 771 C CA . ILE A 1 92 ? 0.654 -4.547 12.420 1.00 81.38 92 ILE A CA 1
ATOM 772 C C . ILE A 1 92 ? 0.340 -5.853 13.158 1.00 81.38 92 ILE A C 1
ATOM 774 O O . ILE A 1 92 ? -0.493 -5.849 14.057 1.00 81.38 92 ILE A O 1
ATOM 778 N N . ALA A 1 93 ? 1.028 -6.947 12.821 1.00 81.25 93 ALA A N 1
ATOM 779 C CA . ALA A 1 93 ? 0.838 -8.252 13.453 1.00 81.25 93 ALA A CA 1
ATOM 780 C C . ALA A 1 93 ? 1.374 -8.336 14.898 1.00 81.25 93 ALA A C 1
ATOM 782 O O . ALA A 1 93 ? 1.123 -9.320 15.592 1.00 81.25 93 ALA A O 1
ATOM 783 N N . SER A 1 94 ? 2.109 -7.324 15.369 1.00 84.88 94 SER A N 1
ATOM 784 C CA . SER A 1 94 ? 2.632 -7.283 16.738 1.00 84.88 94 SER A CA 1
ATOM 785 C C . SER A 1 94 ? 1.552 -6.934 17.775 1.00 84.88 94 SER A C 1
ATOM 787 O O . SER A 1 94 ? 0.573 -6.250 17.472 1.00 84.88 94 SER A O 1
ATOM 789 N N . SER A 1 95 ? 1.766 -7.324 19.037 1.00 77.25 95 SER A N 1
ATOM 790 C CA . SER A 1 95 ? 0.887 -6.965 20.167 1.00 77.25 95 SER A CA 1
ATOM 791 C C . SER A 1 95 ? 0.701 -5.450 20.309 1.00 77.25 95 SER A C 1
ATOM 793 O O . SER A 1 95 ? -0.413 -4.965 20.497 1.00 77.25 95 SER A O 1
ATOM 795 N N . ARG A 1 96 ? 1.785 -4.691 20.118 1.00 79.19 96 ARG A N 1
ATOM 796 C CA . ARG A 1 96 ? 1.764 -3.225 20.068 1.00 79.19 96 ARG A CA 1
ATOM 797 C C . ARG A 1 96 ? 0.956 -2.696 18.880 1.00 79.19 96 ARG A C 1
ATOM 799 O O . ARG A 1 96 ? 0.288 -1.675 19.001 1.00 79.19 96 ARG A O 1
ATOM 806 N N . GLY A 1 97 ? 1.006 -3.373 17.734 1.00 77.06 97 GLY A N 1
ATOM 807 C CA . GLY A 1 97 ? 0.199 -3.042 16.558 1.00 77.06 97 GLY A CA 1
ATOM 808 C C . GLY A 1 97 ? -1.300 -3.139 16.843 1.00 77.06 97 GLY A C 1
ATOM 809 O O . GLY A 1 97 ? -2.048 -2.222 16.502 1.00 77.06 97 GLY A O 1
ATOM 810 N N . ALA A 1 98 ? -1.723 -4.195 17.542 1.00 79.00 98 ALA A N 1
ATOM 811 C CA . ALA A 1 98 ? -3.111 -4.376 17.964 1.00 79.00 98 ALA A CA 1
ATOM 812 C C . ALA A 1 98 ? -3.570 -3.296 18.961 1.00 79.00 98 ALA A C 1
ATOM 814 O O . ALA A 1 98 ? -4.670 -2.760 18.833 1.00 79.00 98 ALA A O 1
ATOM 815 N N . GLU A 1 99 ? -2.722 -2.933 19.926 1.00 81.56 99 GLU A N 1
ATOM 816 C CA . GLU A 1 99 ? -3.002 -1.856 20.884 1.00 81.56 99 GLU A CA 1
ATOM 817 C C . GLU A 1 99 ? -3.198 -0.505 20.181 1.00 81.56 99 GLU A C 1
ATOM 819 O O . GLU A 1 99 ? -4.214 0.164 20.371 1.00 81.56 99 GLU A O 1
ATOM 824 N N . VAL A 1 100 ? -2.269 -0.142 19.294 1.00 80.75 100 VAL A N 1
ATOM 825 C CA . VAL A 1 100 ? -2.331 1.098 18.512 1.00 80.75 100 VAL A CA 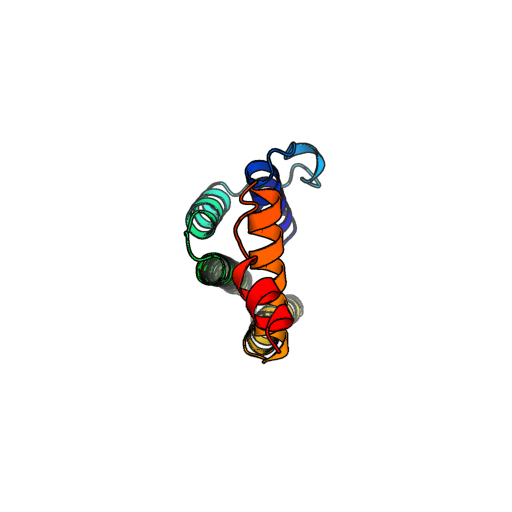1
ATOM 826 C C . VAL A 1 100 ? -3.573 1.135 17.615 1.00 80.75 100 VAL A C 1
ATOM 828 O O . VAL A 1 100 ? -4.225 2.173 17.506 1.00 80.75 100 VAL A O 1
ATOM 831 N N . PHE A 1 101 ? -3.942 0.010 16.999 1.00 79.88 101 PHE A N 1
ATOM 832 C CA . PHE A 1 101 ? -5.158 -0.081 16.190 1.00 79.88 101 PHE A CA 1
ATOM 833 C C . PHE A 1 101 ? -6.426 0.181 17.016 1.00 79.88 101 PHE A C 1
ATOM 835 O O . PHE A 1 101 ? -7.303 0.924 16.571 1.00 79.88 101 PHE A O 1
ATOM 842 N N . ASN A 1 102 ? -6.503 -0.362 18.234 1.00 79.75 102 ASN A N 1
ATOM 843 C CA . ASN A 1 102 ? -7.629 -0.117 19.137 1.00 79.75 102 ASN A CA 1
ATOM 844 C C . ASN A 1 102 ? -7.737 1.364 19.524 1.00 79.75 102 ASN A C 1
ATOM 846 O O . ASN A 1 102 ? -8.830 1.920 19.448 1.00 79.75 102 ASN A O 1
ATOM 850 N N . ILE A 1 103 ? -6.613 2.024 19.825 1.00 82.00 103 ILE A N 1
ATOM 851 C CA . ILE A 1 103 ? -6.578 3.470 20.110 1.00 82.00 103 ILE A CA 1
ATOM 852 C C . ILE A 1 103 ? -7.135 4.273 18.926 1.00 82.00 103 ILE A C 1
ATOM 854 O O . ILE A 1 103 ? -7.920 5.203 19.107 1.00 82.00 103 ILE A O 1
ATOM 858 N N . TYR A 1 104 ? -6.763 3.922 17.692 1.00 76.88 104 TYR A N 1
ATOM 859 C CA . TYR A 1 104 ? -7.289 4.609 16.511 1.00 76.88 104 TYR A CA 1
ATOM 860 C C . TYR A 1 104 ? -8.782 4.364 16.290 1.00 76.88 104 TYR A C 1
ATOM 862 O O . TYR A 1 104 ? -9.481 5.294 15.889 1.00 76.88 104 TYR A O 1
ATOM 870 N N . LYS A 1 105 ? -9.281 3.153 16.564 1.00 75.06 105 LYS A N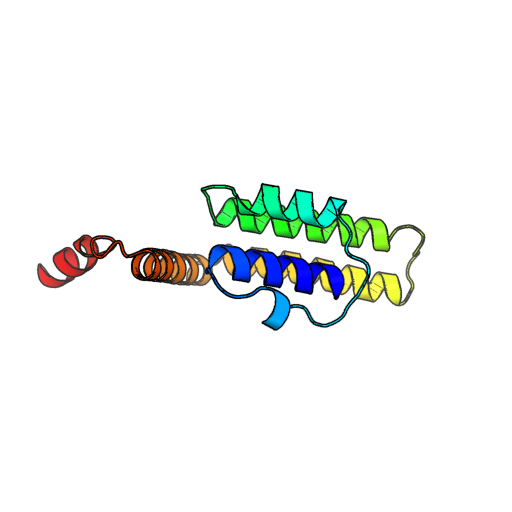 1
ATOM 871 C CA . LYS A 1 105 ? -10.715 2.847 16.495 1.00 75.06 105 LYS A CA 1
ATOM 872 C C . LYS A 1 105 ? -11.505 3.667 17.520 1.00 75.06 105 LYS A C 1
ATOM 874 O O . LYS A 1 105 ? -12.528 4.245 17.168 1.00 75.06 105 LYS A O 1
ATOM 879 N N . GLU A 1 106 ? -11.000 3.757 18.749 1.00 73.88 106 GLU A N 1
ATOM 880 C CA . GLU A 1 106 ? -11.589 4.566 19.824 1.00 73.88 106 GLU A CA 1
ATOM 881 C C . GLU A 1 106 ? -11.616 6.055 19.443 1.00 73.88 106 GLU A C 1
ATOM 883 O O . GLU A 1 106 ? -12.672 6.683 19.470 1.00 73.88 106 GLU A O 1
ATOM 888 N N . ASN A 1 107 ? -10.495 6.608 18.972 1.00 72.94 107 ASN A N 1
ATOM 889 C CA . ASN A 1 107 ? -10.423 8.006 18.536 1.00 72.94 107 ASN A CA 1
ATOM 890 C C . ASN A 1 107 ? -11.336 8.310 17.336 1.00 72.94 107 ASN A C 1
ATOM 892 O O . ASN A 1 107 ? -11.906 9.396 17.254 1.00 72.94 107 ASN A O 1
ATOM 896 N N . ALA A 1 108 ? -11.478 7.371 16.396 1.00 68.12 108 ALA A N 1
ATOM 897 C CA . ALA A 1 108 ? -12.361 7.536 15.245 1.00 68.12 108 ALA A CA 1
ATOM 898 C C . ALA A 1 108 ? -13.844 7.573 15.649 1.00 68.12 108 ALA A C 1
ATOM 900 O O . ALA A 1 108 ? -14.591 8.363 15.078 1.00 68.12 108 ALA A O 1
ATOM 901 N N . ALA A 1 109 ? -14.256 6.771 16.637 1.00 66.12 109 ALA A N 1
ATOM 902 C CA . ALA A 1 109 ? -15.618 6.791 17.175 1.00 66.12 109 ALA A CA 1
ATOM 903 C C . ALA A 1 109 ? -15.925 8.112 17.901 1.00 66.12 109 ALA A C 1
ATOM 905 O O . ALA A 1 109 ? -16.961 8.727 17.660 1.00 66.12 109 ALA A O 1
ATOM 906 N N . VAL A 1 110 ? -14.970 8.614 18.695 1.00 64.38 110 VAL A N 1
ATOM 907 C CA . VAL A 1 110 ? -15.086 9.918 19.372 1.00 64.38 110 VAL A CA 1
ATOM 908 C C . VAL A 1 110 ? -15.240 11.063 18.364 1.00 64.38 110 VAL A C 1
ATOM 910 O O . VAL A 1 110 ? -16.066 11.951 18.556 1.00 64.38 110 VAL A O 1
ATOM 913 N N . LEU A 1 111 ? -14.485 11.040 17.260 1.00 58.38 111 LEU A N 1
ATOM 914 C CA . LEU A 1 111 ? -14.590 12.049 16.197 1.00 58.38 111 LEU A CA 1
ATOM 915 C C . LEU A 1 111 ? -15.891 11.950 15.383 1.00 58.38 111 LEU A C 1
ATOM 917 O O . LEU A 1 111 ? -16.291 12.940 14.777 1.00 58.38 111 LEU A O 1
ATOM 921 N N . ALA A 1 112 ? -16.536 10.781 15.360 1.00 61.66 112 ALA A N 1
ATOM 922 C CA . ALA A 1 112 ? -17.818 10.561 14.693 1.00 61.66 112 ALA A CA 1
ATOM 923 C C . ALA A 1 112 ? -19.032 10.995 15.542 1.00 61.66 112 ALA A C 1
ATOM 925 O O . ALA A 1 112 ? -20.152 10.964 15.041 1.00 61.66 112 ALA A O 1
ATOM 926 N N . GLY A 1 113 ? -18.820 11.437 16.790 1.00 57.53 113 GLY A N 1
ATOM 927 C CA . GLY A 1 113 ? -19.885 11.894 17.689 1.00 57.53 113 GLY A CA 1
ATOM 928 C C . GLY A 1 113 ? -20.568 10.783 18.494 1.00 57.53 113 GLY A C 1
ATOM 929 O O . GLY A 1 113 ? -21.517 11.068 19.220 1.00 57.53 113 GLY A O 1
ATOM 930 N N . ASP A 1 114 ? -20.076 9.543 18.420 1.00 58.00 114 ASP A N 1
ATOM 931 C CA . ASP A 1 114 ? -20.559 8.431 19.244 1.00 58.00 114 ASP A CA 1
ATOM 932 C C . ASP A 1 114 ? -19.895 8.480 20.631 1.00 58.00 114 ASP A C 1
ATOM 934 O O . ASP A 1 114 ? -18.883 7.825 20.894 1.00 58.00 114 ASP A O 1
ATOM 938 N N . GLU A 1 115 ? -20.468 9.263 21.551 1.00 55.53 115 GLU A N 1
ATOM 939 C CA . GLU A 1 115 ? -19.976 9.392 22.935 1.00 55.53 115 GLU A CA 1
ATOM 940 C C . GLU A 1 115 ? -20.062 8.089 23.757 1.00 55.53 115 GLU A C 1
ATOM 942 O O . GLU A 1 115 ? -19.490 8.003 24.847 1.00 55.53 115 GLU A O 1
ATOM 947 N N . ASP A 1 116 ? -20.774 7.070 23.271 1.00 52.72 116 ASP A N 1
ATOM 948 C CA . ASP A 1 116 ? -21.004 5.810 23.986 1.00 52.72 116 ASP A CA 1
ATOM 949 C C . ASP A 1 116 ? -19.922 4.743 23.750 1.00 52.72 116 ASP A C 1
ATOM 951 O O . ASP A 1 116 ? -19.811 3.786 24.525 1.00 52.72 116 ASP A O 1
ATOM 955 N N . TYR A 1 117 ? -19.054 4.916 22.748 1.00 50.88 117 TYR A N 1
ATOM 956 C CA . TYR A 1 117 ? -18.028 3.927 22.418 1.00 50.88 117 TYR A CA 1
ATOM 957 C C . TYR A 1 117 ? -16.860 3.980 23.425 1.00 50.88 117 TYR A C 1
ATOM 959 O O . TYR A 1 117 ? -16.042 4.898 23.421 1.00 50.88 117 TYR A O 1
ATOM 967 N N . GLY A 1 118 ? -16.778 2.984 24.318 1.00 51.62 118 GLY A N 1
ATOM 968 C CA . GLY A 1 118 ? -15.702 2.841 25.316 1.00 51.62 118 GLY A CA 1
ATOM 969 C C . GLY A 1 118 ? -16.092 3.132 26.774 1.00 51.62 118 GLY A C 1
ATOM 970 O O . GLY A 1 118 ? -15.255 2.970 27.670 1.00 51.62 118 GLY A O 1
ATOM 971 N N . LYS A 1 119 ? -17.354 3.494 27.057 1.00 53.66 119 LYS A N 1
ATOM 972 C CA . LYS A 1 119 ? -17.854 3.657 28.439 1.00 53.66 119 LYS A CA 1
ATOM 973 C C . LYS A 1 119 ? -17.783 2.349 29.243 1.00 53.66 119 LYS A C 1
ATOM 975 O O . LYS A 1 119 ? -17.426 2.384 30.418 1.00 53.66 119 LYS A O 1
ATOM 980 N N . GLU A 1 120 ? -17.992 1.195 28.607 1.00 50.72 120 GLU A N 1
ATOM 981 C CA . GLU A 1 120 ? -17.942 -0.125 29.261 1.00 50.72 120 GLU A CA 1
ATOM 982 C C . GLU A 1 120 ? -16.564 -0.460 29.857 1.00 50.72 120 GLU A C 1
ATOM 984 O O . GLU A 1 120 ? -16.478 -0.938 30.987 1.00 50.72 120 GLU A O 1
ATOM 989 N N . LYS A 1 121 ? -15.463 -0.132 29.164 1.00 51.81 121 LYS A N 1
ATOM 990 C CA . LYS A 1 121 ? -14.100 -0.371 29.677 1.00 51.81 121 LYS A CA 1
ATOM 991 C C . LYS A 1 121 ? -13.756 0.525 30.869 1.00 51.81 121 LYS A C 1
ATOM 993 O O . LYS A 1 121 ? -13.103 0.068 31.804 1.00 51.81 121 LYS A O 1
ATOM 998 N N . LYS A 1 122 ? -14.219 1.782 30.863 1.00 53.75 122 LYS A N 1
ATOM 999 C CA . LYS A 1 122 ? -14.059 2.710 31.998 1.00 53.75 122 LYS A CA 1
ATOM 1000 C C . LYS A 1 122 ? -14.934 2.329 33.197 1.00 53.75 122 LYS A C 1
ATOM 1002 O O . LYS A 1 122 ? -14.522 2.572 34.327 1.00 53.75 122 LYS A O 1
ATOM 1007 N N . LEU A 1 123 ? -16.107 1.726 32.974 1.00 49.09 123 LEU A N 1
ATOM 1008 C CA . LEU A 1 123 ? -16.943 1.167 34.044 1.00 49.09 123 LEU A CA 1
ATOM 1009 C C . LEU A 1 123 ? -16.310 -0.083 34.673 1.00 49.09 123 LEU A C 1
ATOM 1011 O O . LEU A 1 123 ? -16.260 -0.173 35.895 1.00 49.09 123 LEU A O 1
ATOM 1015 N N . LEU A 1 124 ? -15.757 -0.993 33.865 1.00 49.88 124 LEU A N 1
ATOM 1016 C CA . LEU A 1 124 ? -15.068 -2.196 34.354 1.00 49.88 124 LEU A CA 1
ATOM 1017 C C . LEU A 1 124 ? -13.761 -1.874 35.102 1.00 49.88 124 LEU A C 1
ATOM 1019 O O . LEU A 1 124 ? -13.429 -2.551 36.067 1.00 49.88 124 LEU A O 1
ATOM 1023 N N . GLN A 1 125 ? -13.042 -0.815 34.712 1.00 51.81 125 GLN A N 1
ATOM 1024 C CA . GLN A 1 125 ? -11.861 -0.331 35.447 1.00 51.81 125 GLN A CA 1
ATOM 1025 C C . GLN A 1 125 ? -12.194 0.435 36.739 1.00 51.81 125 GLN A C 1
ATOM 1027 O O . GLN A 1 125 ? -11.301 0.642 37.548 1.00 51.81 125 GLN A O 1
ATOM 1032 N N . ARG A 1 126 ? -13.446 0.873 36.935 1.00 49.28 126 ARG A N 1
ATOM 1033 C CA . ARG A 1 126 ? -13.911 1.532 38.172 1.00 49.28 126 ARG A CA 1
ATOM 1034 C C . ARG A 1 126 ? -14.515 0.568 39.198 1.00 49.28 126 ARG A C 1
ATOM 1036 O O . ARG A 1 126 ? -14.750 0.992 40.324 1.00 49.28 126 ARG A O 1
ATOM 1043 N N . GLN A 1 127 ? -14.839 -0.663 38.800 1.00 47.59 127 GLN A N 1
ATOM 1044 C CA . GLN A 1 127 ? -15.448 -1.686 39.664 1.00 47.59 127 GLN A CA 1
ATOM 1045 C C . GLN A 1 127 ? -14.432 -2.674 40.272 1.00 47.59 127 GLN A C 1
ATOM 1047 O O . GLN A 1 127 ? -14.840 -3.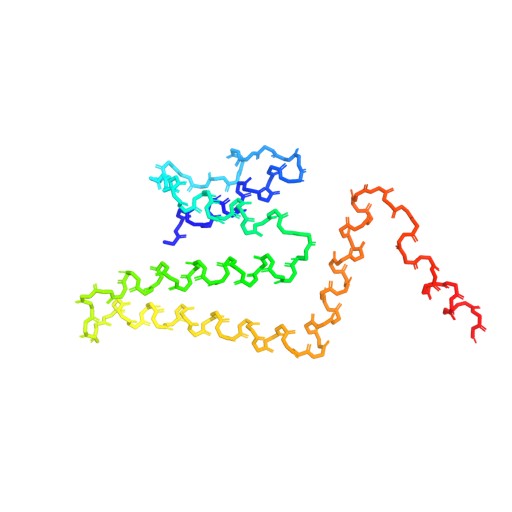550 41.030 1.00 47.59 127 GLN A O 1
ATOM 1052 N N . ASN A 1 128 ? -13.139 -2.508 39.979 1.00 40.31 128 ASN A N 1
ATOM 1053 C CA . ASN A 1 128 ? -12.012 -3.155 40.661 1.00 40.31 128 ASN A CA 1
ATOM 1054 C C . ASN A 1 128 ? -11.209 -2.106 41.433 1.00 40.31 128 ASN A C 1
ATOM 1056 O O . ASN A 1 128 ? -10.575 -2.488 42.438 1.00 40.31 128 ASN A O 1
#

Radius of gyration: 18.46 Å; chains: 1; bounding box: 40×30×58 Å

pLDDT: mean 75.72, std 13.91, range [40.31, 95.81]

Foldseek 3Di:
DLLLQLLVQLLVCVVLVHHSVVRRDDPPDRPVVLNVQLNVLPPDPDNVSSVVSSLVSVLVVLVVQCVPPDPDPSVVVSVVVVVVSVVVVVCCPDPVVVVVVVVVVQVVCVSVVNPPPCVVVVVVVVVD

Secondary structure (DSSP, 8-state):
-HHHHHHHHHHHHHHTT--GGGG--S-----HHHHHHHHHHTT-S-HHHHHHHHHHHHHHHHHHHHTT-SSSHHHHHHHHHHHHHHHHHHHHTSHHHHHHHHHHHHHHHHHTT-TTTTHHHHHHTT--